Protein AF-A0A817UUI8-F1 (afdb_monomer)

Radius of gyration: 18.59 Å; Cα contacts (8 Å, |Δi|>4): 176; chains: 1; bounding box: 46×43×47 Å

InterPro domains:
  IPR018724 2OG-Fe dioxygenase [PF10014] (1-81)

Structure (mmCIF, N/CA/C/O backbone):
data_AF-A0A817UUI8-F1
#
_entry.id   AF-A0A817UUI8-F1
#
loop_
_atom_site.group_PDB
_atom_site.id
_atom_site.type_symbol
_atom_site.label_atom_id
_atom_site.label_alt_id
_atom_site.label_comp_id
_atom_site.label_asym_id
_atom_site.label_entity_id
_atom_site.label_seq_id
_atom_site.pdbx_PDB_ins_code
_atom_site.Cartn_x
_atom_site.Cartn_y
_atom_site.Cartn_z
_atom_site.occupancy
_atom_site.B_iso_or_equiv
_atom_site.auth_seq_id
_atom_site.auth_comp_id
_atom_site.auth_asym_id
_atom_site.auth_atom_id
_atom_site.pdbx_PDB_model_num
ATOM 1 N N . MET A 1 1 ? -7.418 -0.374 1.906 1.00 91.88 1 MET A N 1
ATOM 2 C CA . MET A 1 1 ? -7.774 -0.526 0.477 1.00 91.88 1 MET A CA 1
ATOM 3 C C . MET A 1 1 ? -6.810 0.305 -0.346 1.00 91.88 1 MET A C 1
ATOM 5 O O . MET A 1 1 ? -6.491 1.417 0.062 1.00 91.88 1 MET A O 1
ATOM 9 N N . THR A 1 2 ? -6.357 -0.206 -1.483 1.00 93.62 2 THR A N 1
ATOM 10 C CA . THR A 1 2 ? -5.523 0.543 -2.426 1.00 93.62 2 THR A CA 1
ATOM 11 C C . THR A 1 2 ? -6.150 0.476 -3.818 1.00 93.62 2 THR A C 1
ATOM 13 O O . THR A 1 2 ? -6.611 -0.583 -4.231 1.00 93.62 2 THR A O 1
ATOM 16 N N . THR A 1 3 ? -6.209 1.604 -4.524 1.00 96.00 3 THR A N 1
ATOM 17 C CA . THR A 1 3 ? -6.809 1.720 -5.862 1.00 96.00 3 THR A CA 1
ATOM 18 C C . THR A 1 3 ? -5.804 2.320 -6.826 1.00 96.00 3 THR A C 1
ATOM 20 O O . THR A 1 3 ? -5.185 3.343 -6.531 1.00 96.00 3 THR A O 1
ATOM 23 N N . MET A 1 4 ? -5.647 1.683 -7.977 1.00 96.38 4 MET A N 1
ATOM 24 C CA . MET A 1 4 ? -4.713 2.085 -9.014 1.00 96.38 4 MET A CA 1
ATOM 25 C C . MET A 1 4 ? -5.255 3.260 -9.836 1.00 96.38 4 MET A C 1
ATOM 27 O O . MET A 1 4 ? -6.379 3.205 -10.331 1.00 96.38 4 MET A O 1
ATOM 31 N N . PHE A 1 5 ? -4.461 4.316 -10.020 1.00 96.62 5 PHE A N 1
ATOM 32 C CA . PHE A 1 5 ? -4.821 5.447 -10.883 1.00 96.62 5 PHE A CA 1
ATOM 33 C C . PHE A 1 5 ? -3.987 5.506 -12.154 1.00 96.62 5 PHE A C 1
ATOM 35 O O . PHE A 1 5 ? -4.513 5.861 -13.204 1.00 96.62 5 PHE A O 1
ATOM 42 N N . ASN A 1 6 ? -2.704 5.164 -12.084 1.00 95.62 6 ASN A N 1
ATOM 43 C CA . ASN A 1 6 ? -1.835 5.189 -13.252 1.00 95.62 6 ASN A CA 1
ATOM 44 C C . ASN A 1 6 ? -0.553 4.389 -12.994 1.00 95.62 6 ASN A C 1
ATOM 46 O O . ASN A 1 6 ? -0.024 4.396 -11.884 1.00 95.62 6 ASN A O 1
ATOM 50 N N . SER A 1 7 ? -0.037 3.723 -14.025 1.00 94.69 7 SER A N 1
ATOM 51 C CA . SER A 1 7 ? 1.323 3.173 -14.042 1.00 94.69 7 SER A CA 1
ATOM 52 C C . SER A 1 7 ? 1.988 3.539 -15.346 1.00 94.69 7 SER A C 1
ATOM 54 O O . SER A 1 7 ? 1.438 3.273 -16.415 1.00 94.69 7 SER A O 1
ATOM 56 N N . ASN A 1 8 ? 3.216 4.030 -15.260 1.00 95.88 8 ASN A N 1
ATOM 57 C CA . ASN A 1 8 ? 4.057 4.247 -16.423 1.00 95.88 8 ASN A CA 1
ATOM 58 C C . ASN A 1 8 ? 5.395 3.529 -16.262 1.00 95.88 8 ASN A C 1
ATOM 60 O O . ASN A 1 8 ? 6.012 3.579 -15.199 1.00 95.88 8 ASN A O 1
ATOM 64 N N . ASN A 1 9 ? 5.855 2.897 -17.347 1.00 96.38 9 ASN A N 1
ATOM 65 C CA . ASN A 1 9 ? 7.177 2.272 -17.454 1.00 96.38 9 ASN A CA 1
ATOM 66 C C . ASN A 1 9 ? 7.531 1.293 -16.306 1.00 96.38 9 ASN A C 1
ATOM 68 O O . ASN A 1 9 ? 8.701 1.082 -15.998 1.00 96.38 9 ASN A O 1
ATOM 72 N N . MET A 1 10 ? 6.533 0.680 -15.671 1.00 95.44 10 MET A N 1
ATOM 73 C CA . MET A 1 10 ? 6.714 -0.257 -14.562 1.00 95.44 10 MET A CA 1
ATOM 74 C C . MET A 1 10 ? 6.887 -1.689 -15.083 1.00 95.44 10 MET A C 1
ATOM 76 O O . MET A 1 10 ? 6.162 -2.120 -15.982 1.00 95.44 10 MET A O 1
ATOM 80 N N . ARG A 1 11 ? 7.838 -2.449 -14.528 1.00 95.44 11 ARG A N 1
ATOM 81 C CA . ARG A 1 11 ? 7.997 -3.873 -14.867 1.00 95.44 11 ARG A CA 1
ATOM 82 C C . ARG A 1 11 ? 6.853 -4.719 -14.309 1.00 95.44 11 ARG A C 1
ATOM 84 O O . ARG A 1 11 ? 6.323 -4.429 -13.237 1.00 95.44 11 ARG A O 1
ATOM 91 N N . LYS A 1 12 ? 6.553 -5.827 -14.993 1.00 92.25 12 LYS A N 1
ATOM 92 C CA . LYS A 1 12 ? 5.519 -6.815 -14.617 1.00 92.25 12 LYS A CA 1
ATOM 93 C C . LYS A 1 12 ? 5.847 -7.658 -13.371 1.00 92.25 12 LYS A C 1
ATOM 95 O O . LYS A 1 12 ? 5.064 -8.511 -12.987 1.00 92.25 12 LYS A O 1
ATOM 100 N N . ASP A 1 13 ? 7.006 -7.447 -12.759 1.00 92.62 13 ASP A N 1
ATOM 101 C CA . ASP A 1 13 ? 7.472 -8.119 -11.540 1.00 92.62 13 ASP A CA 1
ATOM 102 C C . ASP A 1 13 ? 7.797 -7.124 -10.409 1.00 92.62 13 ASP A C 1
ATOM 104 O O . ASP A 1 13 ? 8.494 -7.453 -9.453 1.00 92.62 13 ASP A O 1
ATOM 108 N N . SER A 1 14 ? 7.302 -5.887 -10.513 1.00 94.12 14 SER A N 1
ATOM 109 C CA . SER A 1 14 ? 7.578 -4.805 -9.561 1.00 94.12 14 SER A CA 1
ATOM 110 C C . SER A 1 14 ? 6.301 -4.230 -8.959 1.00 94.12 14 SER A C 1
ATOM 112 O O . SER A 1 14 ? 5.226 -4.386 -9.530 1.00 94.12 14 SER A O 1
ATOM 114 N N . ALA A 1 15 ? 6.392 -3.566 -7.807 1.00 95.25 15 ALA A N 1
ATOM 115 C CA . ALA A 1 15 ? 5.218 -3.070 -7.081 1.00 95.25 15 ALA A CA 1
ATOM 116 C C . ALA A 1 15 ? 4.123 -4.130 -6.849 1.00 95.25 15 ALA A C 1
ATOM 118 O O . ALA A 1 15 ? 2.924 -3.833 -6.882 1.00 95.25 15 ALA A O 1
ATOM 119 N N . VAL A 1 16 ? 4.556 -5.370 -6.629 1.00 95.56 16 VAL A N 1
ATOM 120 C CA . VAL A 1 16 ? 3.696 -6.508 -6.315 1.00 95.56 16 VAL A CA 1
ATOM 121 C C . VAL A 1 16 ? 3.242 -6.354 -4.872 1.00 95.56 16 VAL A C 1
ATOM 123 O O . VAL A 1 16 ? 4.072 -6.189 -3.979 1.00 95.56 16 VAL A O 1
ATOM 126 N N . SER A 1 17 ? 1.931 -6.367 -4.655 1.00 94.88 17 SER A N 1
ATOM 127 C CA . SER A 1 17 ? 1.330 -6.383 -3.329 1.00 94.88 17 SER A CA 1
ATOM 128 C C . SER A 1 17 ? 1.246 -7.821 -2.833 1.00 94.88 17 SER A C 1
ATOM 130 O O . SER A 1 17 ? 0.566 -8.643 -3.444 1.00 94.88 17 SER A O 1
ATOM 132 N N . THR A 1 18 ? 1.922 -8.108 -1.724 1.00 94.69 18 THR 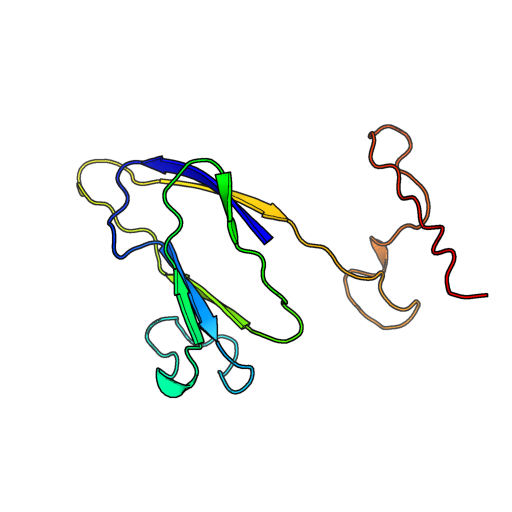A N 1
ATOM 133 C CA . THR A 1 18 ? 1.977 -9.446 -1.125 1.00 94.69 18 THR A CA 1
ATOM 134 C C . THR A 1 18 ? 1.227 -9.445 0.194 1.00 94.69 18 THR A C 1
ATOM 136 O O . THR A 1 18 ? 1.398 -8.535 1.006 1.00 94.69 18 THR A O 1
ATOM 139 N N . LEU A 1 19 ? 0.396 -10.461 0.395 1.00 94.12 19 LEU A N 1
ATOM 140 C CA . LEU A 1 19 ? -0.391 -10.692 1.596 1.00 94.12 19 LEU A CA 1
ATOM 141 C C . LEU A 1 19 ? 0.244 -11.818 2.406 1.00 94.12 19 LEU A C 1
ATOM 143 O O . LEU A 1 19 ? 0.581 -12.864 1.847 1.00 94.12 19 LEU A O 1
ATOM 147 N N . TYR A 1 20 ? 0.359 -11.625 3.713 1.00 94.81 20 TYR A N 1
ATOM 148 C CA . TYR A 1 20 ? 0.916 -12.611 4.624 1.00 94.81 20 TYR A CA 1
ATOM 149 C C . TYR A 1 20 ? -0.051 -12.912 5.763 1.00 94.81 20 TYR A C 1
ATOM 151 O O . TYR A 1 20 ? -0.859 -12.072 6.174 1.00 94.81 20 TYR A O 1
ATOM 159 N N . ASN A 1 21 ? 0.059 -14.121 6.303 1.00 94.38 21 ASN A N 1
ATOM 160 C CA . ASN A 1 21 ? -0.569 -14.451 7.575 1.00 94.38 21 ASN A CA 1
ATOM 161 C C . ASN A 1 21 ? 0.140 -13.721 8.743 1.00 94.38 21 ASN A C 1
ATOM 163 O O . ASN A 1 21 ? 1.234 -13.173 8.595 1.00 94.38 21 ASN A O 1
ATOM 167 N N . LEU A 1 22 ? -0.474 -13.731 9.930 1.00 92.19 22 LEU A N 1
ATOM 168 C CA . LEU A 1 22 ? 0.051 -13.028 11.112 1.00 92.19 22 LEU A CA 1
ATOM 169 C C . LEU A 1 22 ? 1.270 -13.694 11.771 1.00 92.19 22 LEU A C 1
ATOM 171 O O . LEU A 1 22 ? 1.812 -13.133 12.719 1.00 92.19 22 LEU A O 1
ATOM 175 N N . ASN A 1 23 ? 1.718 -14.861 11.292 1.00 94.19 23 ASN A N 1
ATOM 176 C CA . ASN A 1 23 ? 2.975 -15.458 11.751 1.00 94.19 23 ASN A CA 1
ATOM 177 C C . ASN A 1 23 ? 4.192 -14.783 11.103 1.00 94.19 23 ASN A C 1
ATOM 179 O O . ASN A 1 23 ? 5.316 -14.995 11.557 1.00 94.19 23 ASN A O 1
ATOM 183 N N . GLN A 1 24 ? 3.986 -13.978 10.054 1.00 94.19 24 GLN A N 1
ATOM 184 C CA . GLN A 1 24 ? 5.048 -13.182 9.460 1.00 94.19 24 GLN A CA 1
ATOM 185 C C . GLN A 1 24 ? 5.505 -12.094 10.435 1.00 94.19 24 GLN A C 1
ATOM 187 O O . GLN A 1 24 ? 4.721 -11.241 10.855 1.00 94.19 24 GLN A O 1
ATOM 192 N N . GLU A 1 25 ? 6.799 -12.094 10.750 1.00 91.75 25 GLU A N 1
ATOM 193 C CA . GLU A 1 25 ? 7.418 -11.048 11.556 1.00 91.75 25 GLU A CA 1
ATOM 194 C C . GLU A 1 25 ? 7.251 -9.675 10.887 1.00 91.75 25 GLU A C 1
ATOM 196 O O . GLU A 1 25 ? 7.494 -9.509 9.687 1.00 91.75 25 GLU A O 1
ATOM 201 N N . ILE A 1 26 ? 6.820 -8.691 11.678 1.00 88.62 26 ILE A N 1
ATOM 202 C CA . ILE A 1 26 ? 6.591 -7.320 11.222 1.00 88.62 26 ILE A CA 1
ATOM 203 C C . ILE A 1 26 ? 7.934 -6.598 11.091 1.00 88.62 26 ILE A C 1
ATOM 205 O O . ILE A 1 26 ? 8.756 -6.629 12.000 1.00 88.62 26 ILE A O 1
ATOM 209 N N . GLY A 1 27 ? 8.116 -5.868 9.990 1.00 86.44 27 GLY A N 1
ATOM 210 C CA . GLY A 1 27 ? 9.284 -5.005 9.783 1.00 86.44 27 GLY A CA 1
ATOM 211 C C . GLY A 1 27 ? 10.461 -5.672 9.073 1.00 86.44 27 GLY A C 1
ATOM 212 O O . GLY A 1 27 ? 11.457 -4.998 8.819 1.00 86.44 27 GLY A O 1
ATOM 213 N N . VAL A 1 28 ? 10.342 -6.949 8.700 1.00 90.69 28 VAL A N 1
ATOM 214 C CA . VAL A 1 28 ? 11.317 -7.603 7.817 1.00 90.69 28 VAL A CA 1
ATOM 215 C C . VAL A 1 28 ? 11.285 -6.990 6.418 1.00 90.69 28 VAL A C 1
ATOM 217 O O . VAL A 1 28 ? 10.254 -6.476 5.964 1.00 90.69 28 VAL A O 1
ATOM 220 N N . GLN A 1 29 ? 12.402 -7.059 5.695 1.00 88.56 29 GLN A N 1
ATOM 221 C CA . GLN A 1 29 ? 12.404 -6.637 4.299 1.00 88.56 29 GLN A CA 1
ATOM 222 C C . GLN A 1 29 ? 11.594 -7.621 3.447 1.00 88.56 29 GLN A C 1
ATOM 224 O O . GLN A 1 29 ? 11.549 -8.817 3.717 1.00 88.56 29 GLN A O 1
ATOM 229 N N . HIS A 1 30 ? 10.977 -7.135 2.366 1.00 85.38 30 HIS A N 1
ATOM 230 C CA . HIS A 1 30 ? 10.095 -7.957 1.523 1.00 85.38 30 HIS A CA 1
ATOM 231 C C . HIS A 1 30 ? 10.762 -9.229 0.961 1.00 85.38 30 HIS A C 1
ATOM 233 O O . HIS A 1 30 ? 10.069 -10.208 0.707 1.00 85.38 30 HIS A O 1
ATOM 239 N N . HIS A 1 31 ? 12.086 -9.220 0.759 1.00 88.31 31 HIS A N 1
ATOM 240 C CA . HIS A 1 31 ? 12.857 -10.370 0.271 1.00 88.31 31 HIS A CA 1
ATOM 241 C C . HIS A 1 31 ? 13.327 -11.319 1.386 1.00 88.31 31 HIS A C 1
ATOM 243 O O . HIS A 1 31 ? 13.828 -12.398 1.089 1.00 88.31 31 HIS A O 1
ATOM 249 N N . GLU A 1 32 ? 13.182 -10.912 2.648 1.00 92.12 32 GLU A N 1
ATOM 250 C CA . GLU A 1 32 ? 13.487 -11.706 3.846 1.00 92.12 32 GLU A CA 1
ATOM 251 C C . GLU A 1 32 ? 12.220 -12.345 4.440 1.00 92.12 32 GLU A C 1
ATOM 253 O O . GLU A 1 32 ? 12.309 -13.126 5.383 1.00 92.12 32 GLU A O 1
ATOM 258 N N . ALA A 1 33 ? 11.037 -12.014 3.907 1.00 91.75 33 ALA A N 1
ATOM 259 C CA . ALA A 1 33 ? 9.772 -12.589 4.345 1.00 91.75 33 ALA A CA 1
ATOM 260 C C . ALA A 1 33 ? 9.739 -14.110 4.118 1.00 91.75 33 ALA A C 1
ATOM 262 O O . ALA A 1 33 ? 10.219 -14.603 3.095 1.00 91.75 33 ALA A O 1
ATOM 263 N N . ASP A 1 34 ? 9.141 -14.848 5.056 1.00 94.31 34 ASP A N 1
ATOM 264 C CA . ASP A 1 34 ? 9.041 -16.305 4.978 1.00 94.31 34 ASP A CA 1
ATOM 265 C C . ASP A 1 34 ? 8.040 -16.689 3.875 1.00 94.31 34 ASP A C 1
ATOM 267 O O . ASP A 1 34 ? 6.852 -16.356 3.982 1.00 94.31 34 ASP A O 1
ATOM 271 N N . PRO A 1 35 ? 8.470 -17.419 2.829 1.00 93.75 35 PRO A N 1
ATOM 272 C CA . PRO A 1 35 ? 7.582 -17.840 1.753 1.00 93.75 35 PRO A CA 1
ATOM 273 C C . PRO A 1 35 ? 6.385 -18.668 2.231 1.00 93.75 35 PRO A C 1
ATOM 275 O O . PRO A 1 35 ? 5.338 -18.633 1.591 1.00 93.75 35 PRO A O 1
ATOM 278 N N . ASN A 1 36 ? 6.503 -19.379 3.359 1.00 96.12 36 ASN A N 1
ATOM 279 C CA . ASN A 1 36 ? 5.409 -20.178 3.920 1.00 96.12 36 ASN A CA 1
ATOM 280 C C . ASN A 1 36 ? 4.291 -19.319 4.521 1.00 96.12 36 ASN A C 1
ATOM 282 O O . ASN A 1 36 ? 3.181 -19.811 4.729 1.00 96.12 36 ASN A O 1
ATOM 286 N N . ASN A 1 37 ? 4.572 -18.046 4.809 1.00 95.69 37 ASN A N 1
ATOM 287 C CA . ASN A 1 37 ? 3.580 -17.119 5.331 1.00 95.69 37 ASN A CA 1
ATOM 288 C C . ASN A 1 37 ? 2.871 -16.319 4.240 1.00 95.69 37 ASN A C 1
ATOM 290 O O . ASN A 1 37 ? 1.891 -15.640 4.550 1.00 95.69 37 ASN A O 1
ATOM 294 N N . ILE A 1 38 ? 3.327 -16.408 2.986 1.00 95.00 38 ILE A N 1
ATOM 295 C CA . ILE A 1 38 ? 2.687 -15.758 1.843 1.00 95.00 38 ILE A CA 1
ATOM 296 C C . ILE A 1 38 ? 1.363 -16.459 1.549 1.00 95.00 38 ILE A C 1
ATOM 298 O O . ILE A 1 38 ? 1.316 -17.659 1.290 1.00 95.00 38 ILE A O 1
ATOM 302 N N . ILE A 1 39 ? 0.284 -15.684 1.566 1.00 95.12 39 ILE A N 1
ATOM 303 C CA . ILE A 1 39 ? -1.054 -16.150 1.200 1.00 95.12 39 ILE A CA 1
ATOM 304 C C . ILE A 1 39 ? -1.282 -15.936 -0.290 1.00 95.12 39 ILE A C 1
ATOM 306 O O . ILE A 1 39 ? -1.768 -16.829 -0.974 1.00 95.12 39 ILE A O 1
ATOM 310 N N . GLU A 1 40 ? -0.958 -14.739 -0.778 1.00 94.06 40 GLU A N 1
ATOM 311 C CA . GLU A 1 40 ? -1.205 -14.342 -2.160 1.00 94.06 40 GLU A CA 1
ATOM 312 C C . GLU A 1 40 ? -0.311 -13.159 -2.549 1.00 94.06 40 GLU A C 1
ATOM 314 O O . GLU A 1 40 ? 0.078 -12.354 -1.696 1.00 94.06 40 GLU A O 1
ATOM 319 N N . ALA A 1 41 ? -0.005 -13.032 -3.839 1.00 94.44 41 ALA A N 1
ATOM 320 C CA . ALA A 1 41 ? 0.743 -11.914 -4.394 1.00 94.44 41 ALA A CA 1
ATOM 321 C C . ALA A 1 41 ? 0.102 -11.426 -5.699 1.00 94.44 41 ALA A C 1
ATOM 323 O O . ALA A 1 41 ? -0.013 -12.164 -6.675 1.00 94.44 41 ALA A O 1
ATOM 324 N N . VAL A 1 42 ? -0.289 -10.151 -5.737 1.00 94.56 42 VAL A N 1
ATOM 325 C CA . VAL A 1 42 ? -0.988 -9.549 -6.879 1.00 94.56 42 VAL A CA 1
ATOM 326 C C . VAL A 1 42 ? -0.321 -8.246 -7.290 1.00 94.56 42 VAL A C 1
ATOM 328 O O . VAL A 1 42 ? 0.032 -7.406 -6.465 1.00 94.56 42 VAL A O 1
ATOM 331 N N . GLN A 1 43 ? -0.194 -8.049 -8.598 1.00 94.50 43 GLN A N 1
ATOM 332 C CA . GLN A 1 43 ? 0.169 -6.770 -9.190 1.00 94.50 43 GLN A CA 1
ATOM 333 C C . GLN A 1 43 ? -1.055 -6.185 -9.898 1.00 94.50 43 GLN A C 1
ATOM 335 O O . GLN A 1 43 ? -1.436 -6.649 -10.970 1.00 94.50 43 GLN A O 1
ATOM 340 N N . HIS A 1 44 ? -1.670 -5.156 -9.323 1.00 90.56 44 HIS A N 1
ATOM 341 C CA . HIS A 1 44 ? -2.666 -4.362 -10.043 1.00 90.56 44 HIS A CA 1
ATOM 342 C C . HIS A 1 44 ? -1.989 -3.384 -11.005 1.00 90.56 44 HIS A C 1
ATOM 344 O O . HIS A 1 44 ? -1.049 -2.674 -10.639 1.00 90.56 44 HIS A O 1
ATOM 350 N N . LEU A 1 45 ? -2.478 -3.368 -12.243 1.00 89.38 45 LEU A N 1
ATOM 351 C CA . LEU A 1 45 ? -1.855 -2.689 -13.383 1.00 89.38 45 LEU A CA 1
ATOM 352 C C . LEU A 1 45 ? -2.831 -1.773 -14.119 1.00 89.38 45 LEU A C 1
ATOM 354 O O . LEU A 1 45 ? -2.404 -0.832 -14.785 1.00 89.38 45 LEU A O 1
ATOM 358 N N . ASN A 1 46 ? -4.128 -2.053 -14.029 1.00 93.00 4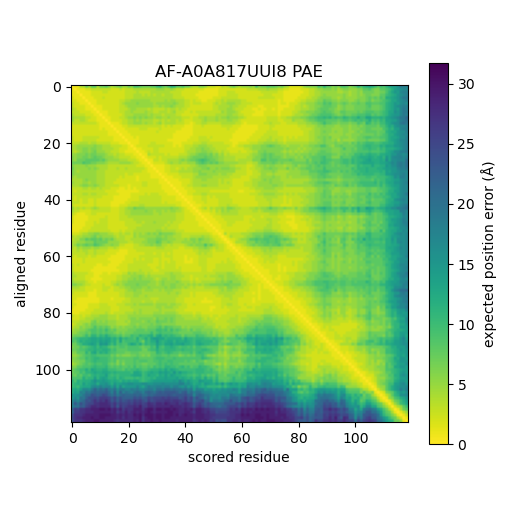6 ASN A N 1
ATOM 359 C CA . ASN A 1 46 ? -5.138 -1.343 -14.793 1.00 93.00 46 ASN A CA 1
ATOM 360 C C . ASN A 1 46 ? -5.743 -0.213 -13.968 1.00 93.00 46 ASN A C 1
ATOM 362 O O . ASN A 1 46 ? -5.761 -0.236 -12.736 1.00 93.00 46 ASN A O 1
ATOM 366 N N . TYR A 1 47 ? -6.254 0.794 -14.672 1.00 96.00 47 TYR A N 1
ATOM 367 C CA . TYR A 1 47 ? -6.972 1.895 -14.052 1.00 96.00 47 TYR A CA 1
ATOM 368 C C . TYR A 1 47 ? -8.137 1.367 -13.207 1.00 96.00 47 TYR A C 1
ATOM 370 O O . TYR A 1 47 ? -8.971 0.613 -13.702 1.00 96.00 47 TYR A O 1
ATOM 378 N N . LEU A 1 48 ? -8.186 1.797 -11.947 1.00 95.88 48 LEU A N 1
ATOM 379 C CA . LEU A 1 48 ? -9.161 1.400 -10.930 1.00 95.88 48 LEU A CA 1
ATOM 380 C C . LEU A 1 48 ? -9.126 -0.071 -10.506 1.00 95.88 48 LEU A C 1
ATOM 382 O O . LEU A 1 48 ? -10.046 -0.511 -9.818 1.00 95.88 48 LEU A O 1
ATOM 386 N N . ASP A 1 49 ? -8.062 -0.814 -10.816 1.00 95.31 49 ASP A N 1
ATOM 387 C CA . ASP A 1 49 ? -7.806 -2.055 -10.091 1.00 95.31 49 ASP A CA 1
ATOM 388 C C . ASP A 1 49 ? -7.711 -1.728 -8.588 1.00 95.31 49 ASP A C 1
ATOM 390 O O . ASP A 1 49 ? -6.941 -0.853 -8.169 1.00 95.31 49 ASP A O 1
ATOM 394 N N . THR A 1 50 ? -8.515 -2.414 -7.776 1.00 94.62 50 THR A N 1
ATOM 395 C CA . THR A 1 50 ? -8.633 -2.157 -6.338 1.00 94.62 50 THR A CA 1
ATOM 396 C C . THR A 1 50 ? -8.351 -3.418 -5.539 1.00 94.62 50 THR A C 1
ATOM 398 O O . THR A 1 50 ? -8.999 -4.445 -5.738 1.00 94.62 50 THR A O 1
ATOM 401 N N . LEU A 1 51 ? -7.444 -3.308 -4.568 1.00 93.00 51 LEU A N 1
ATOM 402 C CA . LEU A 1 51 ? -7.214 -4.329 -3.552 1.00 93.00 51 LEU A CA 1
ATOM 403 C C . LEU A 1 51 ? -7.827 -3.903 -2.218 1.00 93.00 51 LEU A C 1
ATOM 405 O O . LEU A 1 51 ? -7.576 -2.808 -1.696 1.00 93.00 51 LEU A O 1
ATOM 409 N N . LEU A 1 52 ? -8.627 -4.797 -1.642 1.00 91.56 52 LEU A N 1
ATOM 410 C CA . LEU A 1 52 ? -9.192 -4.651 -0.309 1.00 91.56 52 LEU A CA 1
ATOM 411 C C . LEU A 1 52 ? -8.468 -5.599 0.648 1.00 91.56 52 LEU A C 1
ATOM 413 O O . LEU A 1 52 ? -8.429 -6.803 0.421 1.00 91.56 52 LEU A O 1
ATOM 417 N N . PHE A 1 53 ? -7.924 -5.039 1.726 1.00 86.44 53 PHE A N 1
ATOM 418 C CA . PHE A 1 53 ? -7.212 -5.779 2.763 1.00 86.44 53 PHE A CA 1
ATOM 419 C C . PHE A 1 53 ? -7.999 -5.720 4.068 1.00 86.44 53 PHE A C 1
ATOM 421 O O . PHE A 1 53 ? -8.480 -4.648 4.448 1.00 86.44 53 PHE A O 1
ATOM 428 N N . VAL A 1 54 ? -8.087 -6.857 4.757 1.00 86.88 54 VAL A N 1
ATOM 429 C CA . VAL A 1 54 ? -8.578 -6.951 6.136 1.00 86.88 54 VAL A CA 1
ATOM 430 C C . VAL A 1 54 ? -7.366 -6.814 7.059 1.00 86.88 54 VAL A C 1
ATOM 432 O O . VAL A 1 54 ? -6.776 -7.795 7.500 1.00 86.88 54 VAL A O 1
ATOM 435 N N . ASP A 1 55 ? -6.949 -5.567 7.274 1.00 83.44 55 ASP A N 1
ATOM 436 C CA . ASP A 1 55 ? -5.661 -5.216 7.899 1.00 83.44 55 ASP A CA 1
ATOM 437 C C . ASP A 1 55 ? -5.514 -5.720 9.350 1.00 83.44 55 ASP A C 1
ATOM 439 O O . ASP A 1 55 ? -4.411 -5.865 9.860 1.00 83.44 55 ASP A O 1
ATOM 443 N N . ASN A 1 56 ? -6.626 -6.027 10.029 1.00 85.50 56 ASN A N 1
ATOM 444 C CA . ASN A 1 56 ? -6.610 -6.588 11.382 1.00 85.50 56 ASN A CA 1
ATOM 445 C C . ASN A 1 56 ? -6.387 -8.109 11.427 1.00 85.50 56 ASN A C 1
ATOM 447 O O . ASN A 1 56 ? -6.195 -8.648 12.514 1.00 85.50 56 ASN A O 1
ATOM 451 N N . GLU A 1 57 ? -6.474 -8.801 10.291 1.00 88.75 57 GLU A N 1
ATOM 452 C CA . GLU A 1 57 ? -6.351 -10.263 10.210 1.00 88.75 57 GLU A CA 1
ATOM 453 C C . GLU A 1 57 ? -5.127 -10.703 9.416 1.00 88.75 57 GLU A C 1
ATOM 455 O O . GLU A 1 57 ? -4.678 -11.832 9.579 1.00 88.75 57 GLU A O 1
ATOM 460 N N . LEU A 1 58 ? -4.594 -9.828 8.565 1.00 91.94 58 LEU A N 1
ATOM 461 C CA . LEU A 1 58 ? -3.527 -10.125 7.621 1.00 91.94 58 LEU A CA 1
ATOM 462 C C . LEU A 1 58 ? -2.556 -8.951 7.564 1.00 91.94 58 LEU A C 1
ATOM 464 O O . LEU A 1 58 ? -2.965 -7.797 7.680 1.00 91.94 58 LEU A O 1
ATOM 468 N N . SER A 1 59 ? -1.282 -9.236 7.320 1.00 91.00 59 SER A N 1
ATOM 469 C CA . SER A 1 59 ? -0.290 -8.203 7.028 1.00 91.00 59 SER A CA 1
ATOM 470 C C . SER A 1 59 ? -0.035 -8.135 5.524 1.00 91.00 59 SER A C 1
ATOM 472 O O . SER A 1 59 ? -0.279 -9.094 4.792 1.00 91.00 59 SER A O 1
ATOM 474 N N . HIS A 1 60 ? 0.428 -6.990 5.029 1.00 92.19 60 HIS A N 1
ATOM 475 C CA . HIS A 1 60 ? 0.719 -6.821 3.610 1.00 92.19 60 HIS A CA 1
ATOM 476 C C . HIS A 1 60 ? 1.977 -5.984 3.387 1.00 92.19 60 HIS A C 1
ATOM 478 O O . HIS A 1 60 ? 2.355 -5.157 4.215 1.00 92.19 60 HIS A O 1
ATOM 484 N N . SER A 1 61 ? 2.624 -6.195 2.245 1.00 92.44 61 SER A N 1
ATOM 485 C CA . SER A 1 61 ? 3.768 -5.406 1.794 1.00 92.44 61 SER A CA 1
ATOM 486 C C . SER A 1 61 ? 3.640 -5.081 0.309 1.00 92.44 61 SER A C 1
ATOM 488 O O . SER A 1 61 ? 2.752 -5.581 -0.390 1.00 92.44 61 SER A O 1
ATOM 490 N N . VAL A 1 62 ? 4.517 -4.208 -0.181 1.00 93.75 62 VAL A N 1
ATOM 491 C CA . VAL A 1 62 ? 4.658 -3.947 -1.610 1.00 93.75 62 VAL A CA 1
ATOM 492 C C . VAL A 1 62 ? 6.132 -3.969 -1.986 1.00 93.75 62 VAL A C 1
ATOM 494 O O . VAL A 1 62 ? 6.964 -3.380 -1.292 1.00 93.75 62 VAL A O 1
ATOM 497 N N . THR A 1 63 ? 6.469 -4.660 -3.073 1.00 94.88 63 THR A N 1
ATOM 498 C CA . THR A 1 63 ? 7.842 -4.653 -3.586 1.00 94.88 63 THR A CA 1
ATOM 499 C C . THR A 1 63 ? 8.195 -3.288 -4.192 1.00 94.88 63 THR A C 1
ATOM 501 O O . THR A 1 63 ? 7.303 -2.511 -4.548 1.00 94.88 63 THR A O 1
ATOM 504 N N . PRO A 1 64 ? 9.488 -2.948 -4.326 1.00 95.06 64 PRO A N 1
ATOM 505 C CA . PRO A 1 64 ? 9.895 -1.712 -4.984 1.00 95.06 64 PRO A CA 1
ATOM 506 C C . PRO A 1 64 ? 9.369 -1.610 -6.422 1.00 95.06 64 PRO A C 1
ATOM 508 O O . PRO A 1 64 ? 9.147 -2.614 -7.104 1.00 95.06 64 PRO A O 1
ATOM 511 N N . VAL A 1 65 ? 9.196 -0.377 -6.900 1.00 95.75 65 VAL A N 1
ATOM 512 C CA . VAL A 1 65 ? 8.922 -0.097 -8.315 1.00 95.75 65 VAL A CA 1
ATOM 513 C C . VAL A 1 65 ? 10.231 -0.222 -9.089 1.00 95.75 65 VAL A C 1
ATOM 515 O O . VAL A 1 65 ? 11.227 0.407 -8.732 1.00 95.75 65 VAL A O 1
ATOM 518 N N . TYR A 1 66 ? 10.219 -0.988 -10.178 1.00 96.50 66 TYR A N 1
ATOM 519 C CA . TYR A 1 66 ? 11.356 -1.108 -11.084 1.00 96.50 66 TYR A CA 1
ATOM 520 C C . TYR A 1 66 ? 10.968 -0.661 -12.492 1.00 96.50 66 TYR A C 1
ATOM 522 O O . TYR A 1 66 ? 9.890 -0.984 -12.998 1.00 96.50 66 TYR A O 1
ATOM 530 N N . GLN A 1 67 ? 11.880 0.067 -13.133 1.00 97.19 67 GLN A N 1
ATOM 531 C CA . GLN A 1 67 ? 11.711 0.575 -14.491 1.00 97.19 67 GLN A CA 1
ATOM 532 C C . GLN A 1 67 ? 11.821 -0.554 -15.520 1.00 97.19 67 GLN A C 1
ATOM 534 O O . GLN A 1 67 ? 12.724 -1.389 -15.443 1.00 97.19 67 GLN A O 1
ATOM 539 N N . ASN A 1 68 ? 10.931 -0.559 -16.512 1.00 96.75 68 ASN A N 1
ATOM 540 C CA . ASN A 1 68 ? 11.023 -1.446 -17.671 1.00 96.75 68 ASN A CA 1
ATOM 541 C C . ASN A 1 68 ? 12.092 -0.946 -18.656 1.00 96.75 68 ASN A C 1
ATOM 543 O O . ASN A 1 68 ? 12.926 -1.717 -19.122 1.00 96.75 68 ASN A O 1
ATOM 547 N N . ASN A 1 69 ? 12.114 0.362 -18.922 1.00 96.94 69 ASN A N 1
ATOM 548 C CA . ASN A 1 69 ? 13.210 1.046 -19.597 1.00 96.94 69 ASN A CA 1
ATOM 549 C C . ASN A 1 69 ? 13.990 1.894 -18.576 1.00 96.94 69 ASN A C 1
ATOM 551 O O . ASN A 1 69 ? 13.436 2.887 -18.103 1.00 96.94 69 ASN A O 1
ATOM 555 N N . PRO A 1 70 ? 15.266 1.579 -18.275 1.00 95.81 70 PRO A N 1
ATOM 556 C CA . PRO A 1 70 ? 16.052 2.286 -17.259 1.00 95.81 70 PRO A CA 1
ATOM 557 C C . PRO A 1 70 ? 16.399 3.736 -17.634 1.00 95.81 70 PRO A C 1
ATOM 559 O O . PRO A 1 70 ? 16.922 4.482 -16.815 1.00 95.81 70 PRO A O 1
ATOM 562 N N . ARG A 1 71 ? 16.143 4.152 -18.882 1.00 97.38 71 ARG A N 1
ATOM 563 C CA . ARG A 1 71 ? 16.348 5.538 -19.339 1.00 97.38 71 ARG A CA 1
ATOM 564 C C . ARG A 1 71 ? 15.127 6.433 -19.127 1.00 97.38 71 ARG A C 1
ATOM 566 O O . ARG A 1 71 ? 15.191 7.613 -19.450 1.00 97.38 71 ARG A O 1
ATOM 573 N N . VAL A 1 72 ? 14.014 5.870 -18.665 1.00 96.88 72 VAL A N 1
ATOM 574 C CA . VAL A 1 72 ? 12.742 6.571 -18.483 1.00 96.88 72 VAL A CA 1
ATOM 575 C C . VAL A 1 72 ? 12.294 6.366 -17.042 1.00 96.88 72 VAL A C 1
ATOM 577 O O . VAL A 1 72 ? 12.445 5.282 -16.484 1.00 96.88 72 VAL A O 1
ATOM 580 N N . GLU A 1 73 ? 11.739 7.396 -16.417 1.00 95.94 73 GLU A N 1
ATOM 581 C CA . GLU A 1 73 ? 11.194 7.280 -15.066 1.00 95.94 73 GLU A CA 1
ATOM 582 C C . GLU A 1 73 ? 10.021 6.291 -15.026 1.00 95.94 73 GLU A C 1
ATOM 584 O O . GLU A 1 73 ? 9.287 6.137 -16.004 1.00 95.94 73 GLU A O 1
ATOM 589 N N . ALA A 1 74 ? 9.861 5.593 -13.901 1.00 97.00 74 ALA A N 1
ATOM 590 C CA . ALA A 1 74 ? 8.710 4.734 -13.654 1.00 97.00 74 ALA A CA 1
ATOM 591 C C . ALA A 1 74 ? 7.921 5.289 -12.477 1.00 97.00 74 ALA A C 1
ATOM 593 O O . ALA A 1 74 ? 8.506 5.707 -11.478 1.00 97.00 74 ALA A O 1
ATOM 594 N N . ASN A 1 75 ? 6.599 5.282 -12.601 1.00 95.25 75 ASN A N 1
ATOM 595 C CA . ASN A 1 75 ? 5.698 5.747 -11.559 1.00 95.25 75 ASN A CA 1
ATOM 596 C C . ASN A 1 75 ? 4.521 4.788 -11.381 1.00 95.25 75 ASN A C 1
ATOM 598 O O . ASN A 1 75 ? 4.194 3.978 -12.256 1.00 95.25 75 ASN A O 1
ATOM 602 N N . ARG A 1 76 ? 3.923 4.884 -10.196 1.00 96.25 76 ARG A N 1
ATOM 603 C CA . ARG A 1 76 ? 2.742 4.140 -9.785 1.00 96.25 76 ARG A CA 1
ATOM 604 C C . ARG A 1 76 ? 1.915 5.051 -8.895 1.00 96.25 76 ARG A C 1
ATOM 606 O O . ARG A 1 76 ? 2.250 5.253 -7.729 1.00 96.25 76 ARG A O 1
ATOM 613 N N . ASP A 1 77 ? 0.844 5.580 -9.460 1.00 95.94 77 ASP A N 1
ATOM 614 C CA . ASP A 1 77 ? -0.040 6.524 -8.795 1.00 95.94 77 ASP A CA 1
ATOM 615 C C . ASP A 1 77 ? -1.227 5.764 -8.210 1.00 95.94 77 ASP A C 1
ATOM 617 O O . ASP A 1 77 ? -1.908 5.004 -8.909 1.00 95.94 77 ASP A O 1
ATOM 621 N N . MET A 1 78 ? -1.473 5.956 -6.915 1.00 95.62 78 MET A N 1
ATOM 622 C CA . MET A 1 78 ? -2.471 5.192 -6.177 1.00 95.62 78 MET A CA 1
ATOM 623 C C . MET A 1 78 ? -3.245 6.037 -5.178 1.00 95.62 78 MET A C 1
ATOM 625 O O . MET A 1 78 ? -2.688 6.893 -4.493 1.00 95.62 78 MET A O 1
ATOM 629 N N . GLY A 1 79 ? -4.524 5.707 -5.032 1.00 95.44 79 GLY A N 1
ATOM 630 C CA . GLY A 1 79 ? -5.324 6.088 -3.878 1.00 95.44 79 GLY A CA 1
ATOM 631 C C . GLY A 1 79 ? -5.180 5.040 -2.783 1.00 95.44 79 GLY A C 1
ATOM 632 O O . GLY A 1 79 ? -5.365 3.849 -3.037 1.00 95.44 79 GLY A O 1
ATOM 633 N N . VAL A 1 80 ? -4.874 5.469 -1.562 1.00 92.31 80 VAL A N 1
ATOM 634 C CA . VAL A 1 80 ? -4.866 4.593 -0.388 1.00 92.31 80 VAL A CA 1
ATOM 635 C C . VAL A 1 80 ? -5.964 5.045 0.561 1.00 92.31 80 VAL A C 1
ATOM 637 O O . VAL A 1 80 ? -5.995 6.193 0.996 1.00 92.31 80 VAL A O 1
ATOM 640 N N . PHE A 1 81 ? -6.871 4.124 0.871 1.00 90.31 81 PHE A N 1
ATOM 641 C CA . PHE A 1 81 ? -8.039 4.372 1.702 1.00 90.31 81 PHE A CA 1
ATOM 642 C C . PHE A 1 81 ? -7.985 3.470 2.928 1.00 90.31 81 PHE A C 1
ATOM 644 O O . PHE A 1 81 ? -7.936 2.238 2.815 1.00 90.31 81 PHE A O 1
ATOM 6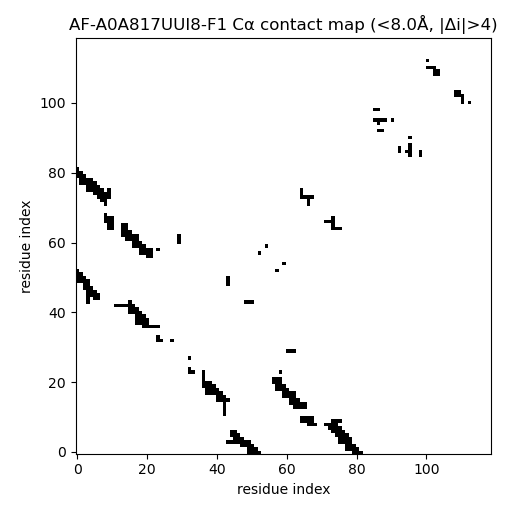51 N N . PHE A 1 82 ? -8.029 4.094 4.099 1.00 86.69 82 PHE A N 1
ATOM 652 C CA . PHE A 1 82 ? -8.072 3.406 5.379 1.00 86.69 82 PHE A CA 1
ATOM 653 C C . PHE A 1 82 ? -9.407 3.670 6.053 1.00 86.69 82 PHE A C 1
ATOM 655 O O . PHE A 1 82 ? -9.871 4.806 6.136 1.00 86.69 82 PHE A O 1
ATOM 662 N N . THR A 1 83 ? -10.002 2.607 6.572 1.00 85.25 83 THR A N 1
ATOM 663 C CA . THR A 1 83 ? -11.157 2.682 7.460 1.00 85.25 83 THR A CA 1
ATOM 664 C C . THR A 1 83 ? -10.733 2.117 8.799 1.00 85.25 83 THR A C 1
ATOM 666 O O . THR A 1 83 ? -10.229 0.997 8.858 1.00 85.25 83 THR A O 1
ATOM 669 N N . ARG A 1 84 ? -10.950 2.866 9.875 1.00 86.06 84 ARG A N 1
ATOM 670 C CA . ARG A 1 84 ? -10.697 2.394 11.236 1.00 86.06 84 ARG A CA 1
ATOM 671 C C . ARG A 1 84 ? -11.853 2.764 12.144 1.00 86.06 84 ARG A C 1
ATOM 673 O O . ARG A 1 84 ? -12.582 3.717 11.877 1.00 86.06 84 ARG A O 1
ATOM 680 N N . ARG A 1 85 ? -11.998 2.021 13.238 1.00 85.56 85 ARG A N 1
ATOM 681 C CA . ARG A 1 85 ? -12.843 2.459 14.351 1.00 85.56 85 ARG A CA 1
ATOM 682 C C . ARG A 1 85 ? -12.174 3.641 15.055 1.00 85.56 85 ARG A C 1
ATOM 684 O O . ARG A 1 85 ? -10.944 3.762 15.048 1.00 85.56 85 ARG A O 1
ATOM 691 N N . MET A 1 86 ? -12.994 4.493 15.663 1.00 86.62 86 MET A N 1
ATOM 692 C CA . MET A 1 86 ? -12.496 5.539 16.551 1.00 86.62 86 MET A CA 1
ATOM 693 C C . MET A 1 86 ? -11.736 4.906 17.718 1.00 86.62 86 MET A C 1
ATOM 695 O O . MET A 1 86 ? -12.074 3.812 18.183 1.00 86.62 86 MET A O 1
ATOM 699 N N . ALA A 1 87 ? -10.699 5.592 18.176 1.00 89.81 87 ALA A N 1
ATOM 700 C CA . ALA A 1 87 ? -9.926 5.213 19.336 1.00 89.81 87 ALA A CA 1
ATOM 701 C C . ALA A 1 87 ? -10.816 5.179 20.581 1.00 89.81 87 ALA A C 1
ATOM 703 O O . ALA A 1 87 ? -11.736 5.983 20.751 1.00 89.81 87 ALA A O 1
ATOM 704 N N . LYS A 1 88 ? -10.504 4.266 21.500 1.00 87.81 88 LYS A N 1
ATOM 705 C CA . LYS A 1 88 ? -11.100 4.299 22.833 1.00 87.81 88 LYS A CA 1
ATOM 706 C C . LYS A 1 88 ? -10.577 5.532 23.573 1.00 87.81 88 LYS A C 1
ATOM 708 O O . LYS A 1 88 ? -9.365 5.681 23.702 1.00 87.81 88 LYS A O 1
ATOM 713 N N . LYS A 1 89 ? -11.484 6.359 24.102 1.00 86.88 89 LYS A N 1
ATOM 714 C CA . LYS A 1 89 ? -11.124 7.528 24.920 1.00 86.88 89 LYS A CA 1
ATOM 715 C C . LYS A 1 89 ? -10.270 7.116 26.125 1.00 86.88 89 LYS A C 1
ATOM 717 O O . LYS A 1 89 ? -10.639 6.182 26.841 1.00 86.88 89 LYS A O 1
ATOM 722 N N . GLY A 1 90 ? -9.143 7.794 26.334 1.00 89.56 90 GLY A N 1
ATOM 723 C CA . GLY A 1 90 ? -8.146 7.470 27.357 1.00 89.56 90 GLY A CA 1
ATOM 724 C C . GLY A 1 90 ? -7.378 6.169 27.096 1.00 89.56 90 GLY A C 1
ATOM 725 O O . GLY A 1 90 ? -6.764 5.629 28.013 1.00 89.56 90 GLY A O 1
ATOM 726 N N . GLY A 1 91 ? -7.442 5.629 25.875 1.00 86.94 91 GLY A N 1
ATOM 727 C CA . GLY A 1 91 ? -6.804 4.367 25.491 1.00 86.94 91 GLY A CA 1
ATOM 728 C C . GLY A 1 91 ? -5.327 4.498 25.117 1.00 86.94 91 GLY A C 1
ATOM 729 O O . GLY A 1 91 ? -4.682 3.480 24.881 1.00 86.94 91 GLY A O 1
ATOM 730 N N . GLY A 1 92 ? -4.797 5.724 25.036 1.00 88.12 92 GLY A N 1
ATOM 731 C CA . GLY A 1 92 ? -3.387 5.984 24.725 1.00 88.12 92 GLY A CA 1
ATOM 732 C C . GLY A 1 92 ? -3.015 5.765 23.256 1.00 88.12 92 GLY A C 1
ATOM 733 O O . GLY A 1 92 ? -1.834 5.783 22.913 1.00 88.12 92 GLY A O 1
ATOM 734 N N . PHE A 1 93 ? -3.998 5.560 22.375 1.00 87.81 93 PHE A N 1
ATOM 735 C CA . PHE A 1 93 ? -3.749 5.458 20.942 1.00 87.81 93 PHE A CA 1
ATOM 736 C C . PHE A 1 93 ? -3.447 6.844 20.371 1.00 87.81 93 PHE A C 1
ATOM 738 O O . PHE A 1 93 ? -4.209 7.786 20.573 1.00 87.81 93 PHE A O 1
ATOM 745 N N . SER A 1 94 ? -2.357 6.969 19.616 1.00 89.00 94 SER A N 1
ATOM 746 C CA . SER A 1 94 ? -1.876 8.261 19.108 1.00 89.00 94 SER A CA 1
ATOM 747 C C . SER A 1 94 ? -2.872 8.982 18.201 1.00 89.00 94 SER A C 1
ATOM 749 O O . SER A 1 94 ? -2.811 10.204 18.085 1.00 89.00 94 SER A O 1
ATOM 751 N N . ALA A 1 95 ? -3.796 8.248 17.573 1.00 85.69 95 ALA A N 1
ATOM 752 C CA . ALA A 1 95 ? -4.804 8.845 16.710 1.00 85.69 95 ALA A CA 1
ATOM 753 C C . ALA A 1 95 ? -6.051 9.358 17.459 1.00 85.69 95 ALA A C 1
ATOM 755 O O . ALA A 1 95 ? -6.890 10.010 16.842 1.00 85.69 95 ALA A O 1
ATOM 756 N N . GLU A 1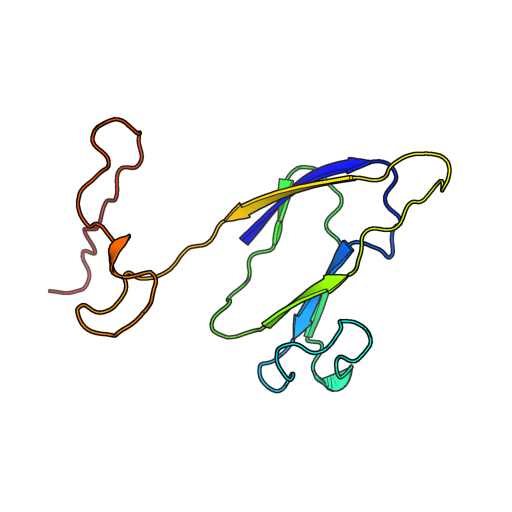 96 ? -6.175 9.086 18.767 1.00 89.31 96 GLU A N 1
ATOM 757 C CA . GLU A 1 96 ? -7.317 9.504 19.595 1.00 89.31 96 GLU A CA 1
ATOM 758 C C . GLU A 1 96 ? -7.633 11.008 19.486 1.00 89.31 96 GLU A C 1
ATOM 760 O O . GLU A 1 96 ? -8.802 11.336 19.287 1.00 89.31 96 GLU A O 1
ATOM 765 N N . PRO A 1 97 ? -6.656 11.940 19.526 1.00 89.62 97 PRO A N 1
ATOM 766 C CA . PRO A 1 97 ? -6.949 13.374 19.446 1.00 89.62 97 PRO A CA 1
ATOM 767 C C . PRO A 1 97 ? -7.518 13.834 18.096 1.00 89.62 97 PRO A C 1
ATOM 769 O O . PRO A 1 97 ? -8.017 14.953 17.998 1.00 89.62 97 PRO A O 1
ATOM 772 N N . PHE A 1 98 ? -7.417 13.005 17.054 1.00 86.44 98 PHE A N 1
ATOM 773 C CA . PHE A 1 98 ? -7.899 13.318 15.705 1.00 86.44 98 PHE A CA 1
ATOM 774 C C . PHE A 1 98 ? -9.271 12.706 15.409 1.00 86.44 98 PHE A C 1
ATOM 776 O O . PHE A 1 98 ? -9.835 12.945 14.342 1.00 86.44 98 PHE A O 1
ATOM 783 N N . ASP A 1 99 ? -9.807 11.908 16.330 1.00 86.56 99 ASP A N 1
ATOM 784 C CA . ASP A 1 99 ? -11.119 11.300 16.190 1.00 86.56 99 ASP A CA 1
ATOM 785 C C . ASP A 1 99 ? -12.228 12.288 16.573 1.00 86.56 99 ASP A C 1
ATOM 787 O O . ASP A 1 99 ? -12.213 12.891 17.644 1.00 86.56 99 ASP A O 1
ATOM 791 N N . SER A 1 100 ? -13.224 12.438 15.696 1.00 82.94 100 SER A N 1
ATOM 792 C CA . SER A 1 100 ? -14.385 13.307 15.906 1.00 82.94 100 SER A CA 1
ATOM 793 C C . SER A 1 100 ? -15.669 12.608 15.475 1.00 82.94 100 SER A C 1
ATOM 795 O O . SER A 1 100 ? -15.737 12.031 14.394 1.00 82.94 100 SER A O 1
ATOM 797 N N . GLU A 1 101 ? -16.704 12.701 16.310 1.00 80.44 101 GLU A N 1
ATOM 798 C CA . GLU A 1 101 ? -18.078 12.307 15.954 1.00 80.44 101 GLU A CA 1
ATOM 799 C C . GLU A 1 101 ? -18.832 13.455 15.261 1.00 80.44 101 GLU A C 1
ATOM 801 O O . GLU A 1 101 ? -19.872 13.248 14.637 1.00 80.44 101 GLU A O 1
ATOM 806 N N . SER A 1 102 ? -18.302 14.676 15.352 1.00 80.75 102 SER A N 1
ATOM 807 C CA . SER A 1 102 ? -18.852 15.854 14.692 1.00 80.75 102 SER A CA 1
ATOM 808 C C . SER A 1 102 ? -18.434 15.881 13.226 1.00 80.75 102 SER A C 1
ATOM 810 O O . SER A 1 102 ? -17.259 15.684 12.903 1.00 80.75 102 SER A O 1
ATOM 812 N N . SER A 1 103 ? -19.390 16.180 12.346 1.00 79.38 103 SER A N 1
ATOM 813 C CA . SER A 1 103 ? -19.115 16.396 10.922 1.00 79.38 103 SER A CA 1
ATOM 814 C C . SER A 1 103 ? -18.214 17.615 10.715 1.00 79.38 103 SER A C 1
ATOM 816 O O . SER A 1 103 ? -18.288 18.592 11.464 1.00 79.38 103 SER A O 1
ATOM 818 N N . HIS A 1 104 ? -17.371 17.567 9.683 1.00 78.75 104 HIS A N 1
ATOM 819 C CA . HIS A 1 104 ? -16.506 18.694 9.344 1.00 78.75 104 HIS A CA 1
ATOM 820 C C . HIS A 1 104 ? -17.361 19.898 8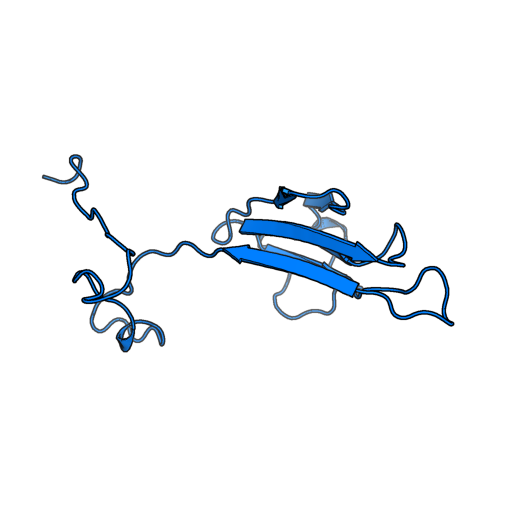.901 1.00 78.75 104 HIS A C 1
ATOM 822 O O . HIS A 1 104 ? -18.258 19.720 8.077 1.00 78.75 104 HIS A O 1
ATOM 828 N N . PRO A 1 105 ? -17.099 21.126 9.385 1.00 79.75 105 PRO A N 1
ATOM 829 C CA . PRO A 1 105 ? -17.994 22.266 9.160 1.00 79.75 105 PRO A CA 1
ATOM 830 C C . PRO A 1 105 ? -18.080 22.719 7.694 1.00 79.75 105 PRO A C 1
ATOM 832 O O . PRO A 1 105 ? -19.047 23.369 7.310 1.00 79.75 105 PRO A O 1
ATOM 835 N N . THR A 1 106 ? -17.066 22.412 6.880 1.00 83.62 106 THR A N 1
ATOM 836 C CA . THR A 1 106 ? -16.932 22.933 5.504 1.00 83.62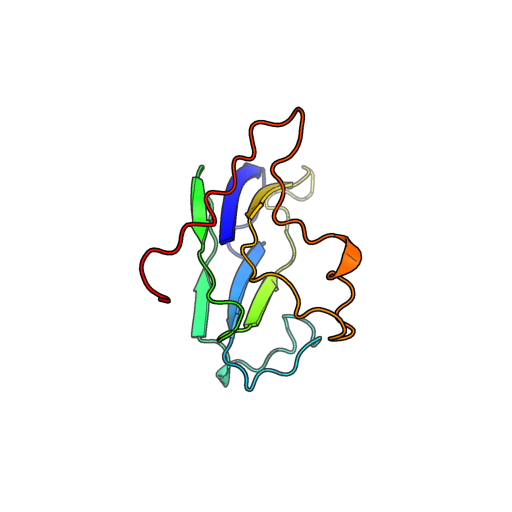 106 THR A CA 1
ATOM 837 C C . THR A 1 106 ? -16.647 21.876 4.441 1.00 83.62 106 THR A C 1
ATOM 839 O O . THR A 1 106 ? -16.694 22.188 3.254 1.00 83.62 106 THR A O 1
ATOM 842 N N . LEU A 1 107 ? -16.335 20.638 4.836 1.00 79.31 107 LEU A N 1
ATOM 843 C CA . LEU A 1 107 ? -16.022 19.566 3.890 1.00 79.31 107 LEU A CA 1
ATOM 844 C C . LEU A 1 107 ? -17.204 18.599 3.852 1.00 79.31 107 LEU A C 1
ATOM 846 O O . LEU A 1 107 ? -17.769 18.322 4.909 1.00 79.31 107 LEU A O 1
ATOM 850 N N . PRO A 1 108 ? -17.556 18.038 2.682 1.00 66.56 108 PRO A N 1
ATOM 851 C CA . PRO A 1 108 ? -18.685 17.120 2.526 1.00 66.56 108 PRO A CA 1
ATOM 852 C C . PRO A 1 108 ? -18.419 15.718 3.118 1.00 66.56 108 PRO A C 1
ATOM 854 O O . PRO A 1 108 ? -18.865 14.710 2.579 1.00 66.56 108 PRO A O 1
ATOM 857 N N . ALA A 1 109 ? -17.696 15.633 4.235 1.00 62.81 109 ALA A N 1
ATOM 858 C CA . ALA A 1 109 ? -17.510 14.417 5.014 1.00 62.81 109 ALA A CA 1
ATOM 859 C C . ALA A 1 109 ? -18.644 14.311 6.046 1.00 62.81 109 ALA A C 1
ATOM 861 O O . ALA A 1 109 ? -18.484 14.660 7.216 1.00 62.81 109 ALA A O 1
ATOM 862 N N . ALA A 1 110 ? -19.822 13.883 5.588 1.00 57.56 110 ALA A N 1
ATOM 863 C CA . ALA A 1 110 ? -20.928 13.554 6.478 1.00 57.56 110 ALA A CA 1
ATOM 864 C C . ALA A 1 110 ? -20.701 12.152 7.063 1.00 57.56 110 ALA A C 1
ATOM 866 O O . ALA A 1 110 ? -20.765 11.152 6.347 1.00 57.56 110 ALA A O 1
ATOM 867 N N . PHE A 1 111 ? -20.447 12.070 8.368 1.00 56.38 111 PHE A N 1
ATOM 868 C CA . PHE A 1 111 ? -20.415 10.798 9.085 1.00 56.38 111 PHE A CA 1
ATOM 869 C C . PHE A 1 111 ? -21.828 10.491 9.590 1.00 56.38 111 PHE A C 1
ATOM 871 O O . PHE A 1 111 ? -22.329 11.156 10.492 1.00 56.38 111 PHE A O 1
ATOM 878 N N . SER A 1 112 ? -22.496 9.490 9.013 1.00 50.53 112 SER A N 1
ATOM 879 C CA . SER A 1 112 ? -23.707 8.931 9.621 1.00 50.53 112 SER A CA 1
ATOM 880 C C . SER A 1 112 ? -23.284 7.851 10.614 1.00 50.53 112 SER A C 1
ATOM 882 O O . SER A 1 112 ? -23.073 6.700 10.245 1.00 50.53 112 SER A O 1
ATOM 884 N N . THR A 1 113 ? -23.120 8.219 11.883 1.00 52.16 113 THR A N 1
ATOM 885 C CA . THR A 1 113 ? -22.807 7.276 12.975 1.00 52.16 113 THR A CA 1
ATOM 886 C C . THR A 1 113 ? -24.051 6.577 13.537 1.00 52.16 113 THR A C 1
ATOM 888 O O . THR A 1 113 ? -23.984 5.900 14.560 1.00 52.16 113 THR A O 1
ATOM 891 N N . GLY A 1 114 ? -25.196 6.671 12.851 1.00 46.91 114 GLY A N 1
ATOM 892 C CA . GLY A 1 114 ? -26.433 5.986 13.219 1.00 46.91 114 GLY A CA 1
ATOM 893 C C . GLY A 1 114 ? -26.390 4.485 12.928 1.00 46.91 114 GLY A C 1
ATOM 894 O O . GLY A 1 114 ? -27.111 4.004 12.055 1.00 46.91 114 GLY A O 1
ATOM 895 N N . SER A 1 115 ? -25.572 3.725 13.659 1.00 44.06 115 SER A N 1
ATOM 896 C CA . SER A 1 115 ? -25.729 2.271 13.740 1.00 44.06 115 SER A CA 1
ATOM 897 C C . SER A 1 115 ? -27.076 1.965 14.398 1.00 44.06 115 SER A C 1
ATOM 899 O O . SER A 1 115 ? -27.227 2.061 15.612 1.00 44.06 115 SER A O 1
ATOM 901 N N . LYS A 1 116 ? -28.066 1.566 13.597 1.00 44.09 116 LYS A N 1
ATOM 902 C CA . LYS A 1 116 ? -29.381 1.086 14.059 1.00 44.09 116 LYS A CA 1
ATOM 903 C C . LYS A 1 116 ? -29.336 -0.241 14.845 1.00 44.09 116 LYS A C 1
ATOM 905 O O . LYS A 1 116 ? -30.395 -0.775 15.148 1.00 44.09 116 LYS A O 1
ATOM 910 N N . PHE A 1 117 ? -28.159 -0.793 15.153 1.00 40.84 117 PHE A N 1
ATOM 911 C CA . PHE A 1 117 ? -28.022 -2.167 15.659 1.00 40.84 117 PHE A CA 1
ATOM 912 C C . PHE A 1 117 ? -27.361 -2.311 17.034 1.00 40.84 117 PHE A C 1
ATOM 914 O O . PHE A 1 117 ? -27.033 -3.425 17.427 1.00 40.84 117 PHE A O 1
ATOM 921 N N . LEU A 1 118 ? -27.183 -1.225 17.788 1.00 41.16 118 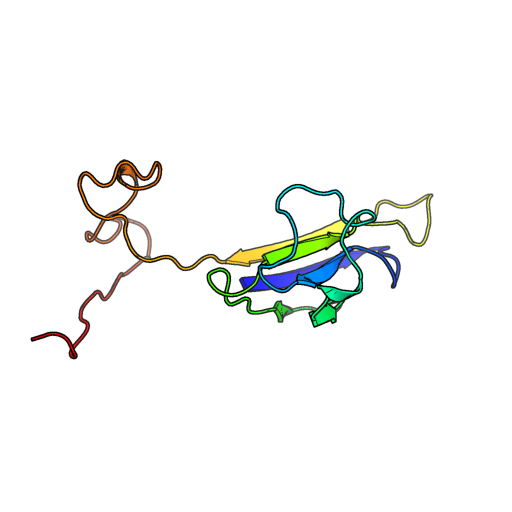LEU A N 1
ATOM 922 C CA . LEU A 1 118 ? -26.760 -1.299 19.191 1.00 41.16 118 LEU A CA 1
ATOM 923 C C . LEU A 1 118 ? -27.636 -0.365 20.036 1.00 41.16 118 LEU A C 1
ATOM 925 O O . LEU A 1 118 ? -27.235 0.749 20.365 1.00 41.16 118 LEU A O 1
ATOM 929 N N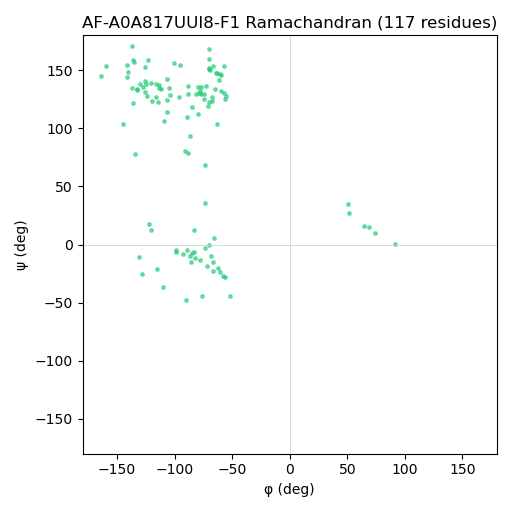 . SER A 1 119 ? -28.854 -0.830 20.318 1.00 39.50 119 SER A N 1
ATOM 930 C CA . SER A 1 119 ? -29.732 -0.342 21.388 1.00 39.50 119 SER A CA 1
ATOM 931 C C . SER A 1 119 ? -29.842 -1.411 22.461 1.00 39.50 119 SER A C 1
ATOM 933 O O . SER A 1 119 ? -30.122 -2.562 22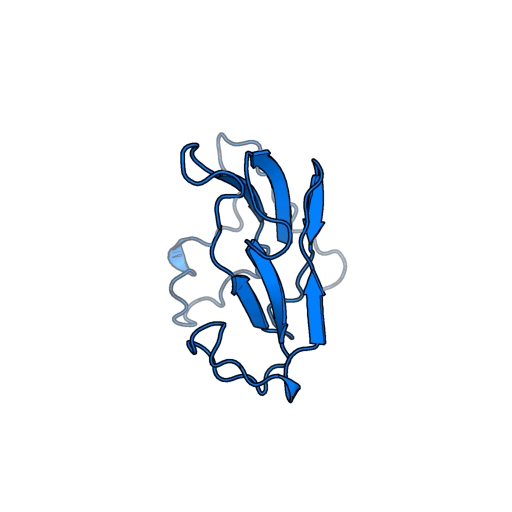.048 1.00 39.50 119 SER A O 1
#

Secondary structure (DSSP, 8-state):
-EEEEEEESB-TTSS-EEEE-TTSPTT--TTTS-GGGEEEEE---STT-EE---TTT-EEEEPPP-BSSTTS--EEEEEE----PPPPTTS--TTGGG--SSPPSSSS-------TT--

Foldseek 3Di:
DKWFAAKDQWDPPFFKKWKFFPVWDPPDDPVPTDPVRTPDIDDDHDHGPDDDDPVVGIPMDTGHTDGNDPVDDIDTDMDDDDDDDADDVVNPDPCNVVDDPDDDPPDPPDDPPPPVPDD

Sequence (119 aa):
MTTMFNSNNMRKDSAVSTLYNLNQEIGVQHHEADPNNIIEAVQHLNYLDTLLFVDNELSHSVTPVYQNNPRVEANRDMGVFFTRRMAKKGGGFSAEPFDSESSHPTLPAAFSTGSKFLS

Solvent-accessible surface area (backbone atoms only — not comparable to full-atom values): 7741 Å² total; per-residue (Å²): 61,41,32,34,65,48,68,40,52,56,32,99,86,29,46,34,37,36,35,26,41,74,85,49,73,85,89,62,54,86,89,70,54,60,74,89,33,53,74,49,75,48,66,77,76,48,76,63,37,66,51,81,66,63,70,92,72,33,44,74,51,66,46,66,81,39,50,62,49,87,91,48,82,52,51,74,44,68,51,78,50,86,85,78,80,76,58,61,87,93,63,82,52,88,62,40,89,76,56,70,91,69,60,54,95,86,50,96,56,77,70,84,81,80,67,90,82,78,127

pLDDT: mean 87.33, std 13.5, range [39.5, 97.38]

Organism: NCBI:txid392032

Nearest PDB structures (foldseek):
  7eeh-assembly1_A  TM=9.627E-01  e=4.783E-06  Neurospora crassa
  7eeh-assembly1_D  TM=9.645E-01  e=6.794E-06  Neurospora crassa

Mean predicted aligned error: 7.17 Å

=== Feature glossary ===
A reading guide for the features in this record.

Start from the sequence.

  · Sequence gives the chain of amino acids in standard one-letter code (A=alanine, C=cysteine, …, Y=tyrosine), read N→C. It is the only feature that is directly encoded by the gene; all structural features are derived from the folded form of this sequence.

Fold it, and you get atomic coordinates and the backbone conformation that goes with them.

  · The mmCIF table is the protein's shape written out atom by atom. For each backbone N, Cα, C, and carbonyl O, it records an (x, y, z) coordinate triple in Å plus the residue type, chain letter, and residue number.

  · Backbone dihedral angles. Every residue except chain termini has a φ (preceding-C → N → Cα → C) and a ψ (N → Cα → C → next-N). They are reported in degrees following the IUPAC sign convention. Secondary structure is essentially a statement about which (φ, ψ) basin each residue occupies.

  · DSSP 8-state secondary structure assigns each residue one of H (α-helix), G (3₁₀-helix), I (π-helix), E (extended β-strand), B (isolated β-bridge), T (hydrogen-bonded turn), S (bend), or '-' (coil). The assignment is computed from backbone hydrogen-bond geometry via the Kabsch–Sander algorithm.

  · P-SEA three-state annotation labels each residue as helix, strand, or coil based purely on the geometry of the Cα trace. It serves as a fallback when the full backbone (and thus DSSP) is unavailable.

Summarize the fold with a handful of shape descriptors and a per-residue structural alphabet.

  · Radius of gyration (Rg) is the root-mean-square distance of Cα atoms from their centroid — a single number for overall size and compactness. A globular domain of N residues has Rg ≈ 2.2·N^0.38 Å; an extended or disordered chain has a much larger Rg. The Cα contact count is the number of residue pairs whose Cα atoms are within 8 Å and are more than four positions apart in sequence — a standard proxy for tertiary packing density. The bounding box is the smallest axis-aligned box enclosing all Cα atoms.

  · Foldseek's 3Di representation compresses backbone geometry into a per-residue letter drawn from a learned twenty-state alphabet. It captures the tertiary interaction pattern around each residue — which residues are packed against it in space, regardless of where they are in sequence.

  · Accessible surface area quantifies burial. A residue with SASA near zero is packed into the hydrophobic core; one with SASA >100 Å² sits on the surface. Computed here via the Shrake–Rupley numerical algorithm with a 1.4 Å probe.

Ask how reliable the model is.

  · For AlphaFold models, the B-factor field carries pLDDT — the model's own estimate of local accuracy on a 0–100 scale. Regions with pLDDT<50 should be treated as essentially unmodeled; they often correspond to intrinsically disordered segments.

  · For experimental (PDB) structures, the B-factor (temperature factor) quantifies the positional spread of each atom in the crystal — a combination of thermal vibration and static disorder — in units of Å². High B-factors mark flexible loops or poorly resolved regions; low B-factors mark the rigid, well-ordered core.

  · PAE(i, j) answers: if I align the predicted and true structures on residue i, how far off (in Å) do I expect residue j to be? A block-diagonal PAE matrix with low values on the blocks and high values off-diagonal is the signature of a multi-domain protein with confidently predicted domains but uncertain inter-domain orientation.

Place it in context: what it resembles, what it is annotated as, and how it looks.

  · Structural nearest neighbors (via Foldseek easy-search vs the PDB). Reported per hit: target PDB id, E-value, and alignment TM-score. A TM-score above ~0.5 is the conventional threshold for 'same fold'.

  · Functional annotations link the protein to curated databases. InterPro entries identify conserved domains and families by matching the sequence against member-database signatures (Pfam, PROSITE, CDD, …). Gene Ontology (GO) terms describe molecular function, biological process, and cellular component in a controlled vocabulary. CATH places the structure in a hierarchical fold classification (Class/Architecture/Topology/Homologous-superfamily). The organism is the source species.

  · Plot images: a contact map (which residues are close in 3D, as an N×N binary image), a Ramachandran scatter (backbone torsion angles, revealing secondary-structure composition at a glance), and — for AlphaFold structures — a PAE heatmap (pairwise prediction confidence).

  · Structure images are PyMOL renders from six orthogonal camera directions. Cartoon representation draws helices as coils and strands as arrows; sticks shows the backbone as bonds; surface shows the solvent-excluded envelope. Rainbow coloring maps sequence position to hue (blue→red, N→C); chain coloring assigns a distinct color per polypeptide.